Protein AF-A0A6C0HF22-F1 (afdb_monomer_lite)

Radius of gyration: 13.59 Å; chains: 1; bounding box: 29×30×41 Å

Foldseek 3Di:
DVVLVVLLVVLCVVPVVCNVVSNVLLVLLLVLLLPDDDPDPPCCLVCHDDSNVVVVVSVVVGDVVSNCCQNPRPCNNVVSNVVSVVVNVVVVVVVD

Sequence (96 aa):
MHEWCDTVVEMSDCEPHNAKHIKKICHHVFRYMCTHKFKDDRKFRDRRGVEYDVFLESLASYPPDIVHGILDYPGFLEKTHQVAHKHKSKTNRSKD

Structure (mmCIF, N/CA/C/O backbone):
data_AF-A0A6C0HF22-F1
#
_entry.id   AF-A0A6C0HF22-F1
#
loop_
_atom_site.group_PDB
_atom_site.id
_atom_site.type_symbol
_atom_site.label_atom_id
_atom_site.label_alt_id
_atom_site.label_comp_id
_atom_site.label_asym_id
_atom_site.label_entity_id
_atom_site.label_seq_id
_atom_site.pdbx_PDB_ins_code
_atom_site.Cartn_x
_atom_site.Cartn_y
_atom_site.Cartn_z
_atom_site.occupancy
_atom_site.B_iso_or_equiv
_atom_site.auth_seq_id
_atom_site.auth_comp_id
_atom_site.auth_asym_id
_atom_site.auth_atom_id
_atom_site.pdbx_PDB_model_num
ATOM 1 N N . MET A 1 1 ? 10.859 5.498 9.699 1.00 78.12 1 MET A N 1
ATOM 2 C CA . MET A 1 1 ? 10.703 6.467 8.593 1.00 78.12 1 MET A CA 1
ATOM 3 C C . MET A 1 1 ? 11.776 6.209 7.558 1.00 78.12 1 MET A C 1
ATOM 5 O O . MET A 1 1 ? 11.388 5.858 6.462 1.00 78.12 1 MET A O 1
ATOM 9 N N . HIS A 1 2 ? 13.064 6.232 7.928 1.00 84.00 2 HIS A N 1
ATOM 10 C CA . HIS A 1 2 ? 14.170 5.824 7.046 1.00 84.00 2 HIS A CA 1
ATOM 11 C C . HIS A 1 2 ? 13.952 4.436 6.423 1.00 84.00 2 HIS A C 1
ATOM 13 O O . HIS A 1 2 ? 13.733 4.363 5.227 1.00 84.00 2 HIS A O 1
ATOM 19 N N . GLU A 1 3 ? 13.784 3.386 7.233 1.00 86.31 3 GLU A N 1
ATOM 20 C CA . GLU A 1 3 ? 13.574 2.014 6.720 1.00 86.31 3 GLU A CA 1
ATOM 21 C C . GLU A 1 3 ? 12.353 1.851 5.793 1.00 86.31 3 GLU A C 1
ATOM 23 O O . GLU A 1 3 ? 12.307 0.959 4.948 1.00 86.31 3 GLU A O 1
ATOM 28 N N . TRP A 1 4 ? 11.334 2.701 5.956 1.00 91.44 4 TRP A N 1
ATOM 29 C CA . TRP A 1 4 ? 10.164 2.699 5.077 1.00 91.44 4 TRP A CA 1
ATOM 30 C C . TRP A 1 4 ? 10.475 3.399 3.755 1.00 91.44 4 TRP A C 1
ATOM 32 O O . TRP A 1 4 ? 10.140 2.865 2.704 1.00 91.44 4 TRP A O 1
ATOM 42 N N . CYS A 1 5 ? 11.164 4.545 3.799 1.00 89.81 5 CYS A N 1
ATOM 43 C CA . CYS A 1 5 ? 11.653 5.221 2.601 1.00 89.81 5 CYS A CA 1
ATOM 44 C C . CYS A 1 5 ? 12.585 4.310 1.796 1.00 89.81 5 CYS A C 1
ATOM 46 O O . CYS A 1 5 ? 12.417 4.222 0.585 1.00 89.81 5 CYS A O 1
ATOM 48 N N . ASP A 1 6 ? 13.488 3.589 2.464 1.00 92.44 6 ASP A N 1
ATOM 49 C CA . ASP A 1 6 ? 14.410 2.646 1.822 1.00 92.44 6 ASP A CA 1
ATOM 50 C C . ASP A 1 6 ? 13.641 1.527 1.108 1.00 92.44 6 ASP A C 1
ATOM 52 O O . ASP A 1 6 ? 13.914 1.238 -0.049 1.00 92.44 6 ASP A O 1
ATOM 56 N N . THR A 1 7 ? 12.594 0.983 1.743 1.00 93.06 7 THR A N 1
ATOM 57 C CA . THR A 1 7 ? 11.715 -0.031 1.125 1.00 93.06 7 THR A CA 1
ATOM 58 C C . THR A 1 7 ? 11.005 0.523 -0.122 1.00 93.06 7 THR A C 1
ATOM 60 O O . THR A 1 7 ? 10.880 -0.161 -1.133 1.00 93.06 7 THR A O 1
ATOM 63 N N . VAL A 1 8 ? 10.531 1.774 -0.077 1.00 93.88 8 VAL A N 1
ATOM 64 C CA . VAL A 1 8 ? 9.888 2.422 -1.235 1.00 93.88 8 VAL A CA 1
ATOM 65 C C . VAL A 1 8 ? 10.888 2.657 -2.364 1.00 93.88 8 VAL A C 1
ATOM 67 O O . VAL A 1 8 ? 10.531 2.480 -3.527 1.00 93.88 8 VAL A O 1
ATOM 70 N N . VAL A 1 9 ? 12.118 3.061 -2.043 1.00 93.62 9 VAL A N 1
ATOM 71 C CA . VAL A 1 9 ? 13.195 3.237 -3.027 1.00 93.62 9 VAL A CA 1
ATOM 72 C C . VAL A 1 9 ? 13.551 1.898 -3.663 1.00 93.62 9 VAL A C 1
ATOM 74 O O . VAL A 1 9 ? 13.503 1.806 -4.882 1.00 93.62 9 VAL A O 1
ATOM 77 N N . GLU A 1 10 ? 13.766 0.854 -2.865 1.00 94.19 10 GLU A N 1
ATOM 78 C CA . GLU A 1 10 ? 14.058 -0.503 -3.338 1.00 94.19 10 GLU A CA 1
ATOM 79 C C . GLU A 1 10 ? 12.992 -1.004 -4.327 1.00 94.19 10 GLU A C 1
ATOM 81 O O . GLU A 1 10 ? 13.320 -1.349 -5.460 1.00 94.19 10 GLU A O 1
ATOM 86 N N . MET A 1 11 ? 11.704 -0.925 -3.965 1.00 93.31 11 MET A N 1
ATOM 87 C CA . MET A 1 11 ? 10.601 -1.264 -4.879 1.00 93.31 11 MET A CA 1
ATOM 88 C C . MET A 1 11 ? 10.642 -0.454 -6.182 1.00 93.31 11 MET A C 1
ATOM 90 O O . MET A 1 11 ? 10.389 -0.981 -7.263 1.00 93.31 11 MET A O 1
ATOM 94 N N . SER A 1 12 ? 10.946 0.843 -6.084 1.00 93.25 12 SER A N 1
ATOM 95 C CA . SER A 1 12 ? 11.017 1.735 -7.247 1.00 93.25 12 SER A CA 1
ATOM 96 C C . SER A 1 12 ? 12.167 1.376 -8.185 1.00 93.25 12 SER A C 1
ATOM 98 O O . SER A 1 12 ? 12.036 1.550 -9.395 1.00 93.25 12 SER A O 1
ATOM 100 N N . ASP A 1 13 ? 13.285 0.922 -7.624 1.00 93.12 13 ASP A N 1
ATOM 101 C CA . ASP A 1 13 ? 14.503 0.592 -8.358 1.00 93.12 13 ASP A CA 1
ATOM 102 C C . ASP A 1 13 ? 14.402 -0.792 -9.018 1.00 93.12 13 ASP A C 1
ATOM 104 O O . ASP A 1 13 ? 14.956 -0.992 -10.099 1.00 93.12 13 ASP A O 1
ATOM 108 N N . CYS A 1 14 ? 13.636 -1.722 -8.432 1.00 90.81 14 CYS A N 1
ATOM 109 C CA . CYS A 1 14 ? 13.305 -3.008 -9.055 1.00 90.81 14 CYS A CA 1
ATOM 110 C C . CYS A 1 14 ? 12.418 -2.858 -10.303 1.00 90.81 14 CYS A C 1
ATOM 112 O O . CYS A 1 14 ? 12.532 -3.650 -11.237 1.00 90.81 14 CYS A O 1
ATOM 114 N N . GLU A 1 15 ? 11.554 -1.840 -10.340 1.00 90.50 15 GLU A N 1
ATOM 115 C CA . GLU A 1 15 ? 10.655 -1.566 -11.466 1.00 90.50 15 GLU A CA 1
ATOM 116 C C . GLU A 1 15 ? 10.745 -0.098 -11.923 1.00 90.50 15 GLU A C 1
ATOM 118 O O . GLU A 1 15 ? 9.806 0.691 -11.738 1.00 90.50 15 GLU A O 1
ATOM 123 N N . PRO A 1 16 ?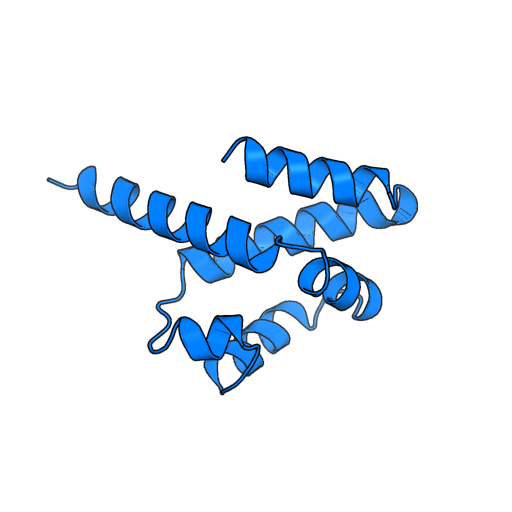 11.846 0.306 -12.583 1.00 88.81 16 PRO A N 1
ATOM 124 C CA . PRO A 1 16 ? 12.104 1.711 -12.903 1.00 88.81 16 PRO A CA 1
ATOM 125 C C . PRO A 1 16 ? 11.037 2.326 -13.822 1.00 88.81 16 PRO A C 1
ATOM 127 O O . PRO A 1 16 ? 10.729 3.515 -13.717 1.00 88.81 16 PRO A O 1
ATOM 130 N N . HIS A 1 17 ? 10.408 1.516 -14.679 1.00 92.75 17 HIS A N 1
ATOM 131 C CA . HIS A 1 17 ? 9.299 1.940 -15.541 1.00 92.75 17 HIS A CA 1
ATOM 132 C C . HIS A 1 17 ? 8.033 2.315 -14.747 1.00 92.75 17 HIS A C 1
ATOM 134 O O . HIS A 1 17 ? 7.274 3.189 -15.170 1.00 92.75 17 HIS A O 1
ATOM 140 N N . ASN A 1 18 ? 7.842 1.715 -13.568 1.00 93.06 18 ASN A N 1
ATOM 141 C CA . ASN A 1 18 ? 6.701 1.937 -12.680 1.00 93.06 18 ASN A CA 1
ATOM 142 C C . ASN A 1 18 ? 7.040 2.814 -11.463 1.00 93.06 18 ASN A C 1
ATOM 144 O O . ASN A 1 18 ? 6.132 3.200 -10.725 1.00 93.06 18 ASN A O 1
ATOM 148 N N . ALA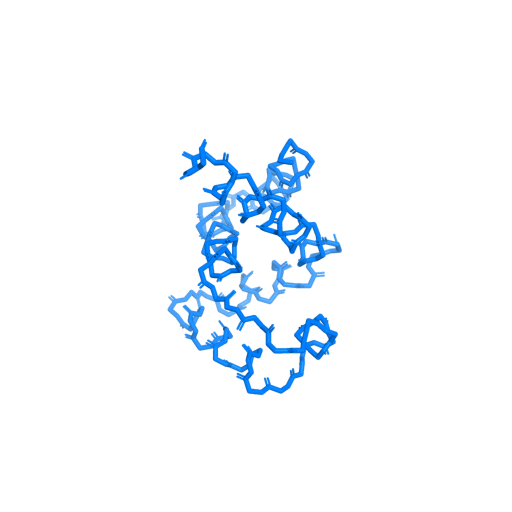 A 1 19 ? 8.303 3.216 -11.281 1.00 93.31 19 ALA A N 1
ATOM 149 C CA . ALA A 1 19 ? 8.809 3.938 -10.109 1.00 93.31 19 ALA A CA 1
ATOM 150 C C . ALA A 1 19 ? 7.934 5.123 -9.660 1.00 93.31 19 ALA A C 1
ATOM 152 O O . ALA A 1 19 ? 7.693 5.331 -8.468 1.00 93.31 19 ALA A O 1
ATOM 153 N N . LYS A 1 20 ? 7.414 5.915 -10.608 1.00 94.06 20 LYS A N 1
ATOM 154 C CA . LYS A 1 20 ? 6.529 7.051 -10.298 1.00 94.06 20 LYS A CA 1
ATOM 155 C C . LYS A 1 20 ? 5.186 6.599 -9.715 1.00 94.06 20 LYS A C 1
ATOM 157 O O . LYS A 1 20 ? 4.704 7.232 -8.775 1.00 94.06 20 LYS A O 1
ATOM 162 N N . HIS A 1 21 ? 4.585 5.544 -10.266 1.00 94.88 21 HIS A N 1
ATOM 163 C CA . HIS A 1 21 ? 3.346 4.960 -9.749 1.00 94.88 21 HIS A CA 1
ATOM 164 C C . HIS A 1 21 ? 3.584 4.327 -8.382 1.00 94.88 21 HIS A C 1
ATOM 166 O O . HIS A 1 21 ? 2.836 4.631 -7.456 1.00 94.88 21 HIS A O 1
ATOM 172 N N . ILE A 1 22 ? 4.679 3.576 -8.231 1.00 96.12 22 ILE A N 1
ATOM 173 C CA . ILE A 1 22 ? 5.075 2.936 -6.973 1.00 96.12 22 ILE A CA 1
ATOM 174 C C . ILE A 1 22 ? 5.164 3.960 -5.845 1.00 96.12 22 ILE A C 1
ATOM 176 O O . ILE A 1 22 ? 4.429 3.869 -4.864 1.00 96.12 22 ILE A O 1
ATOM 180 N N . LYS A 1 23 ? 5.960 5.021 -6.019 1.00 95.69 23 LYS A N 1
ATOM 181 C CA . LYS A 1 23 ? 6.089 6.086 -5.009 1.00 95.69 23 LYS A CA 1
ATOM 182 C C . LYS A 1 23 ? 4.746 6.739 -4.671 1.00 95.69 23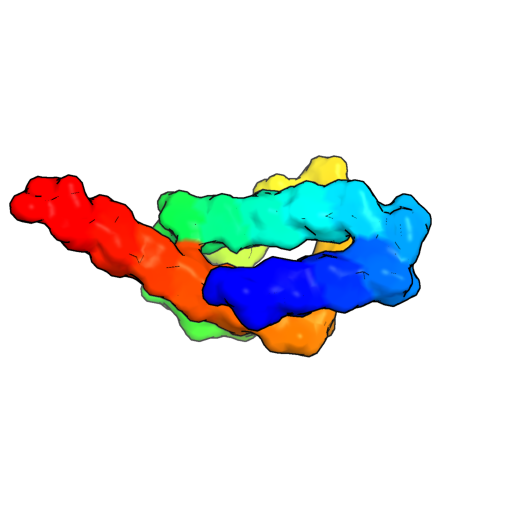 LYS A C 1
ATOM 184 O O . LYS A 1 23 ? 4.482 7.042 -3.508 1.00 95.69 23 LYS A O 1
ATOM 189 N N . LYS A 1 24 ? 3.887 6.967 -5.672 1.00 96.44 24 LYS A N 1
ATOM 190 C CA . LYS A 1 24 ? 2.558 7.568 -5.470 1.00 96.44 24 LYS A CA 1
ATOM 191 C C . LYS A 1 24 ? 1.645 6.666 -4.644 1.00 96.44 24 LYS A C 1
ATOM 193 O O . LYS A 1 24 ? 1.025 7.153 -3.702 1.00 96.44 24 LYS A O 1
ATOM 198 N N . ILE A 1 25 ? 1.577 5.385 -4.991 1.00 97.19 25 ILE A N 1
ATOM 199 C CA . ILE A 1 25 ? 0.737 4.401 -4.306 1.00 97.19 25 ILE A CA 1
ATOM 200 C C . ILE A 1 25 ? 1.252 4.198 -2.882 1.00 97.19 25 ILE A C 1
ATOM 202 O O . ILE A 1 25 ? 0.470 4.315 -1.946 1.00 97.19 25 ILE A O 1
ATOM 206 N N . CYS A 1 26 ? 2.564 4.029 -2.683 1.00 96.38 26 CYS A N 1
ATOM 207 C CA . CYS A 1 26 ? 3.150 3.889 -1.350 1.00 96.38 26 CYS A CA 1
ATOM 208 C C . CYS A 1 26 ? 2.794 5.067 -0.430 1.00 96.38 26 CYS A C 1
ATOM 210 O O . CYS A 1 26 ? 2.373 4.868 0.712 1.00 96.38 26 CYS A O 1
ATOM 212 N N . HIS A 1 27 ? 2.888 6.303 -0.934 1.00 95.56 27 HIS A N 1
ATOM 213 C CA . HIS A 1 27 ? 2.450 7.482 -0.185 1.00 95.56 27 HIS A CA 1
ATOM 214 C C . HIS A 1 27 ? 0.939 7.514 0.061 1.00 95.56 27 HIS A C 1
ATOM 216 O O . HIS A 1 27 ? 0.521 7.949 1.135 1.00 95.56 27 HIS A O 1
ATOM 222 N N . HIS A 1 28 ? 0.119 7.061 -0.892 1.00 96.88 28 HIS A N 1
ATOM 223 C CA . HIS A 1 28 ? -1.324 6.936 -0.689 1.00 96.88 28 HIS A CA 1
ATOM 224 C C . HIS A 1 28 ? -1.612 5.972 0.465 1.00 96.88 28 HIS A C 1
ATOM 226 O O . HIS A 1 28 ? -2.293 6.361 1.410 1.00 96.88 28 HIS A O 1
ATOM 232 N N . VAL A 1 29 ? -1.029 4.769 0.449 1.00 95.44 29 VAL A N 1
ATOM 233 C CA . VAL A 1 29 ? -1.190 3.768 1.516 1.00 95.44 29 VAL A CA 1
ATOM 234 C C . VAL A 1 29 ? -0.777 4.342 2.870 1.00 95.44 29 VAL A C 1
ATOM 236 O O . VAL A 1 29 ? -1.540 4.274 3.835 1.00 95.44 29 VAL A O 1
ATOM 239 N N . PHE A 1 30 ? 0.393 4.982 2.941 1.00 94.62 30 PHE A N 1
ATOM 240 C CA . PHE A 1 30 ? 0.863 5.622 4.169 1.00 94.62 30 PHE A CA 1
ATOM 241 C C . PHE A 1 30 ? -0.106 6.695 4.677 1.00 94.62 30 PHE A C 1
ATOM 243 O O . PHE A 1 30 ? -0.453 6.716 5.862 1.00 94.62 30 PHE A O 1
ATOM 250 N N . ARG A 1 31 ? -0.577 7.572 3.783 1.00 93.75 31 ARG A N 1
ATOM 251 C CA . ARG A 1 31 ? -1.539 8.622 4.124 1.00 93.75 31 ARG A CA 1
ATOM 252 C C . ARG A 1 31 ? -2.852 8.023 4.614 1.00 93.75 31 ARG A C 1
ATOM 254 O O . ARG A 1 31 ? -3.344 8.462 5.648 1.00 93.75 31 ARG A O 1
ATOM 261 N N . TYR A 1 32 ? -3.374 7.013 3.921 1.00 94.00 32 TYR A N 1
ATOM 262 C CA . TYR A 1 32 ? -4.605 6.324 4.294 1.00 94.00 32 TYR A CA 1
ATOM 263 C C . TYR A 1 32 ? -4.500 5.759 5.713 1.00 94.00 32 TYR A C 1
ATOM 265 O O . TYR A 1 32 ? -5.359 6.039 6.550 1.00 94.00 32 TYR A O 1
ATOM 273 N N . MET A 1 33 ? -3.406 5.058 6.022 1.00 91.44 33 MET A N 1
ATOM 274 C CA . MET A 1 33 ? -3.152 4.532 7.365 1.00 91.44 33 MET A CA 1
ATOM 275 C C . MET A 1 33 ? -2.968 5.633 8.415 1.00 91.44 33 MET A C 1
ATOM 277 O O . MET A 1 33 ? -3.335 5.438 9.571 1.00 91.44 33 MET A O 1
ATOM 281 N N . CYS A 1 34 ? -2.424 6.796 8.048 1.00 90.12 34 CYS A N 1
ATOM 282 C CA . CYS A 1 34 ? -2.298 7.944 8.949 1.00 90.12 34 CYS A CA 1
ATOM 283 C C . CYS A 1 34 ? -3.641 8.614 9.270 1.00 90.12 34 CYS A C 1
ATOM 285 O O . CYS A 1 34 ? -3.793 9.148 10.367 1.00 90.12 34 CYS A O 1
ATOM 287 N N . THR A 1 35 ? -4.604 8.603 8.348 1.00 88.94 35 THR A N 1
ATOM 288 C CA . THR A 1 35 ? -5.874 9.328 8.511 1.00 88.94 35 THR A CA 1
ATOM 289 C C . THR A 1 35 ? -7.017 8.453 9.007 1.00 88.94 35 THR A C 1
ATOM 291 O O . THR A 1 35 ? -7.906 8.956 9.689 1.00 88.94 35 THR A O 1
ATOM 294 N N . HIS A 1 36 ? -6.998 7.153 8.713 1.00 87.50 36 HIS A N 1
ATOM 295 C CA . HIS A 1 36 ? -8.066 6.236 9.106 1.00 87.50 36 HIS A CA 1
ATOM 296 C C . HIS A 1 36 ? -7.766 5.575 10.451 1.00 87.50 36 HIS A C 1
ATOM 298 O O . HIS A 1 36 ? -6.621 5.241 10.769 1.00 87.50 36 HIS A O 1
ATOM 304 N N . LYS A 1 37 ? -8.803 5.416 11.276 1.00 81.38 37 LYS A N 1
ATOM 305 C CA . LYS A 1 37 ? -8.753 4.595 12.488 1.00 81.38 37 LYS A CA 1
ATOM 306 C C . LYS A 1 37 ? -9.292 3.221 12.129 1.00 81.38 37 LYS A C 1
ATOM 308 O O . LYS A 1 37 ? -10.458 3.123 11.768 1.00 81.38 37 LYS A O 1
ATOM 313 N N . PHE A 1 38 ? -8.448 2.210 12.250 1.00 83.69 38 PHE A N 1
ATOM 314 C CA . PHE A 1 38 ? -8.852 0.823 12.092 1.00 83.69 38 PHE A CA 1
ATOM 315 C C . PHE A 1 38 ? -9.394 0.325 13.429 1.00 83.69 38 PHE A C 1
ATOM 317 O O .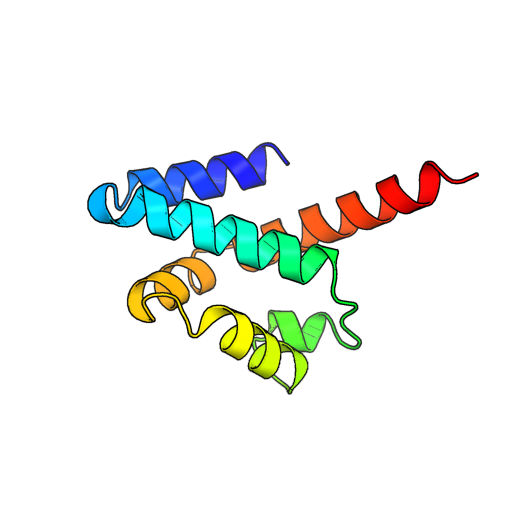 PHE A 1 38 ? -8.773 0.535 14.475 1.00 83.69 38 PHE A O 1
ATOM 324 N N . LYS A 1 39 ? -10.579 -0.281 13.418 1.00 81.12 39 LYS A N 1
ATOM 325 C CA . LYS A 1 39 ? -11.150 -0.914 14.614 1.00 81.12 39 LYS A CA 1
ATOM 326 C C . LYS A 1 39 ? -10.441 -2.226 14.924 1.00 81.12 39 LYS A C 1
ATOM 328 O O . LYS A 1 39 ? -10.300 -2.573 16.093 1.00 81.12 39 LYS A O 1
ATOM 333 N N . ASP A 1 40 ? -10.016 -2.941 13.884 1.00 83.25 40 ASP A N 1
ATOM 334 C CA . ASP A 1 40 ? -9.340 -4.229 13.993 1.00 83.25 40 ASP A CA 1
ATOM 335 C C . ASP A 1 40 ? -8.095 -4.261 13.091 1.00 83.25 40 ASP A C 1
ATOM 337 O O . ASP A 1 40 ? -8.123 -4.731 11.950 1.00 83.25 40 ASP A O 1
ATOM 341 N N . ASP A 1 41 ? -6.972 -3.772 13.630 1.00 81.56 41 ASP A N 1
ATOM 342 C CA . ASP A 1 41 ? -5.664 -3.783 12.955 1.00 81.56 41 ASP A CA 1
ATOM 343 C C . ASP A 1 41 ? -5.265 -5.190 12.488 1.00 81.56 41 ASP A C 1
ATOM 345 O O . ASP A 1 41 ? -4.557 -5.348 11.492 1.00 81.56 41 ASP A O 1
ATOM 349 N N . ARG A 1 42 ? -5.697 -6.238 13.205 1.00 85.12 42 ARG A N 1
ATOM 350 C CA . ARG A 1 42 ? -5.367 -7.617 12.847 1.00 85.12 42 ARG A CA 1
ATOM 351 C C . ARG A 1 42 ? -6.096 -8.025 11.574 1.00 85.12 42 ARG A C 1
ATOM 353 O O . ARG A 1 42 ? -5.437 -8.516 10.667 1.00 85.12 42 ARG A O 1
ATOM 360 N N . LYS A 1 43 ? -7.402 -7.764 11.465 1.00 86.44 43 LYS A N 1
ATOM 361 C CA . LYS A 1 43 ? -8.156 -8.030 10.226 1.00 86.44 43 LYS A CA 1
ATOM 362 C C . LYS A 1 43 ? -7.603 -7.259 9.036 1.00 8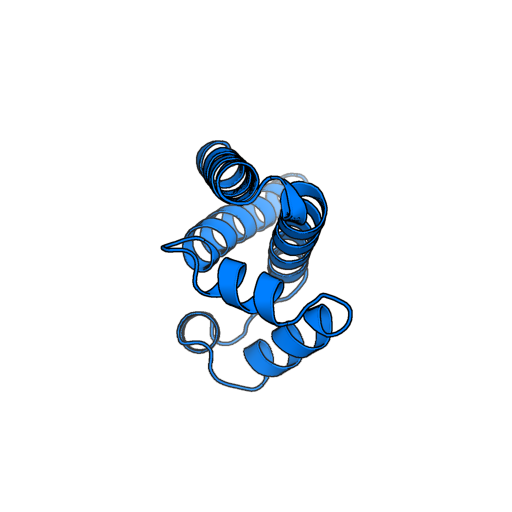6.44 43 LYS A C 1
ATOM 364 O O . LYS A 1 43 ? -7.462 -7.840 7.963 1.00 86.44 43 LYS A O 1
ATOM 369 N N . PHE A 1 44 ? -7.233 -5.994 9.237 1.00 87.19 44 PHE A N 1
ATOM 370 C CA . PHE A 1 44 ? -6.624 -5.194 8.178 1.00 87.19 44 PHE A CA 1
ATOM 371 C C . PHE A 1 44 ? -5.290 -5.795 7.705 1.00 87.19 44 PHE A C 1
ATOM 373 O O . PHE A 1 44 ? -5.070 -5.936 6.503 1.00 87.19 44 PHE A O 1
ATOM 380 N N . ARG A 1 45 ? -4.415 -6.213 8.635 1.00 82.75 45 ARG A N 1
ATOM 381 C CA . ARG A 1 45 ? -3.155 -6.908 8.300 1.00 82.75 45 ARG A CA 1
ATOM 382 C C . ARG A 1 45 ? -3.382 -8.255 7.619 1.00 82.75 45 ARG A C 1
ATOM 384 O O . ARG A 1 45 ? -2.658 -8.579 6.684 1.00 82.75 45 ARG A O 1
ATOM 391 N N . ASP A 1 46 ? -4.409 -8.987 8.038 1.00 87.50 46 ASP A N 1
ATOM 392 C CA . ASP A 1 46 ? -4.827 -10.253 7.428 1.00 87.50 46 ASP A CA 1
ATOM 393 C C . ASP A 1 46 ? -5.553 -10.048 6.082 1.00 87.50 46 ASP A C 1
ATOM 395 O O . ASP A 1 46 ? -6.013 -11.024 5.487 1.00 87.50 46 ASP A O 1
ATOM 399 N N . ARG A 1 47 ? -5.644 -8.796 5.597 1.00 88.88 47 ARG A N 1
ATOM 400 C CA . ARG A 1 47 ? -6.270 -8.393 4.328 1.00 88.88 47 ARG A CA 1
ATOM 401 C C . ARG A 1 47 ? -7.741 -8.788 4.237 1.00 88.88 47 ARG A C 1
ATOM 403 O O . ARG A 1 47 ? -8.206 -9.320 3.232 1.00 88.88 47 ARG A O 1
ATOM 410 N N . ARG A 1 48 ? -8.468 -8.598 5.337 1.00 88.12 48 ARG A N 1
ATOM 411 C CA . ARG A 1 48 ? -9.858 -9.030 5.491 1.00 88.12 48 ARG A CA 1
ATOM 412 C C . ARG A 1 48 ? -10.733 -7.926 6.057 1.00 88.12 48 ARG A C 1
ATOM 414 O O . ARG A 1 48 ? -10.305 -7.111 6.872 1.00 88.12 48 ARG A O 1
ATOM 421 N N . GLY A 1 49 ? -12.015 -8.031 5.726 1.00 90.06 49 GLY A N 1
ATOM 422 C CA . GLY A 1 49 ? -13.077 -7.211 6.287 1.00 90.06 49 GLY A CA 1
ATOM 423 C C . GLY A 1 49 ? -13.201 -5.843 5.625 1.00 90.06 49 GLY A C 1
ATOM 424 O O . GLY A 1 49 ? -12.319 -5.387 4.906 1.00 90.06 49 GLY A O 1
ATOM 425 N N . VAL A 1 50 ? -14.303 -5.170 5.957 1.00 91.06 50 VAL A N 1
ATOM 426 C CA . VAL A 1 50 ? -14.762 -3.942 5.291 1.00 91.06 50 VAL A CA 1
ATOM 427 C C . VAL A 1 50 ? -13.709 -2.829 5.286 1.00 91.06 50 VAL A C 1
ATOM 429 O O . VAL A 1 50 ? -13.610 -2.079 4.326 1.00 91.06 50 VAL A O 1
ATOM 432 N N . GLU A 1 51 ? -12.891 -2.712 6.335 1.00 91.25 51 GLU A N 1
ATOM 433 C CA . GLU A 1 51 ? -11.852 -1.673 6.403 1.00 91.25 51 GLU A CA 1
ATOM 434 C C . GLU A 1 51 ? -10.740 -1.883 5.364 1.00 91.25 51 GLU A C 1
ATOM 436 O O . GLU A 1 51 ? -10.173 -0.906 4.869 1.00 91.25 51 GLU A O 1
ATOM 441 N N . TYR A 1 52 ? -10.437 -3.143 5.035 1.00 91.75 52 TYR A N 1
ATOM 442 C CA . TYR A 1 52 ? -9.501 -3.488 3.970 1.00 91.75 52 TYR A CA 1
ATOM 443 C C . TYR A 1 52 ? -10.144 -3.315 2.590 1.00 91.75 52 TYR A C 1
ATOM 445 O O . TYR A 1 52 ? -9.501 -2.779 1.693 1.00 91.75 52 TYR A O 1
ATOM 453 N N . ASP A 1 53 ? -11.422 -3.670 2.440 1.00 93.00 53 ASP A N 1
ATOM 454 C CA . ASP A 1 53 ? -12.157 -3.488 1.182 1.00 93.00 53 ASP A CA 1
ATOM 455 C C . ASP A 1 53 ? -12.235 -1.999 0.796 1.00 93.00 53 ASP A C 1
ATOM 457 O O . ASP A 1 53 ? -11.840 -1.616 -0.303 1.00 93.00 53 ASP A O 1
ATOM 461 N N . VAL A 1 54 ? -12.609 -1.127 1.739 1.00 93.69 54 VAL A N 1
ATOM 462 C CA . VAL A 1 54 ? -12.635 0.338 1.538 1.00 93.69 54 VAL A CA 1
ATOM 463 C C . VAL A 1 54 ? -11.236 0.896 1.250 1.00 93.69 54 VAL A C 1
ATOM 465 O O . VAL A 1 54 ? -11.065 1.832 0.465 1.00 93.69 54 VAL A O 1
ATOM 468 N N . PHE A 1 55 ? -10.202 0.316 1.861 1.00 94.56 55 PHE A N 1
ATOM 469 C CA . PHE A 1 55 ? -8.823 0.668 1.541 1.00 94.56 55 PHE A CA 1
ATOM 470 C C . PHE A 1 55 ? -8.464 0.311 0.095 1.00 94.56 55 PHE A C 1
ATOM 472 O O . PHE A 1 55 ? -7.873 1.144 -0.592 1.00 94.56 55 PHE A O 1
ATOM 479 N N . LEU A 1 56 ? -8.844 -0.871 -0.392 1.00 94.81 56 LEU A N 1
ATOM 480 C CA . LEU A 1 56 ? -8.633 -1.244 -1.791 1.00 94.81 56 LEU A CA 1
ATOM 481 C C . LEU A 1 56 ? -9.408 -0.327 -2.744 1.00 94.81 56 LEU A C 1
ATOM 483 O O . LEU A 1 56 ? -8.845 0.116 -3.744 1.00 94.81 56 LEU A O 1
ATOM 487 N N . GLU A 1 57 ? -10.647 0.038 -2.409 1.00 95.44 57 GLU A N 1
ATOM 488 C CA . GLU A 1 57 ? -11.431 1.007 -3.184 1.00 95.44 57 GLU A CA 1
ATOM 489 C C . GLU A 1 57 ? -10.724 2.367 -3.294 1.00 95.44 57 GLU A C 1
ATOM 491 O O . GLU A 1 57 ? -10.712 2.976 -4.366 1.00 95.44 57 GLU A O 1
ATOM 496 N N . SER A 1 58 ? -10.047 2.823 -2.232 1.00 95.69 58 SER A N 1
ATOM 497 C CA . SER A 1 58 ? -9.257 4.066 -2.273 1.00 95.69 58 SER A CA 1
ATOM 498 C C . SER A 1 58 ? -8.104 4.021 -3.290 1.00 95.69 58 SER A C 1
ATOM 500 O O . SER A 1 58 ? -7.665 5.060 -3.794 1.00 95.69 58 SER A O 1
ATOM 502 N N . LEU A 1 59 ? -7.644 2.816 -3.642 1.00 96.38 59 LEU A N 1
ATOM 503 C CA . LEU A 1 59 ? -6.574 2.573 -4.606 1.00 96.38 59 LEU A CA 1
ATOM 504 C C . LEU A 1 59 ? -7.088 2.249 -6.019 1.00 96.38 59 LEU A C 1
ATOM 506 O O . LEU A 1 59 ? -6.270 2.121 -6.927 1.00 96.38 59 LEU A O 1
ATOM 510 N N . ALA A 1 60 ? -8.405 2.185 -6.246 1.00 94.56 60 ALA A N 1
ATOM 511 C CA . ALA A 1 60 ? -8.998 1.729 -7.510 1.00 94.56 60 ALA A CA 1
ATOM 512 C C . ALA A 1 60 ? -8.621 2.572 -8.747 1.00 94.56 60 ALA A C 1
ATOM 514 O O . ALA A 1 60 ? -8.761 2.118 -9.878 1.00 94.56 60 ALA A O 1
ATOM 515 N N . SER A 1 61 ? -8.132 3.801 -8.550 1.00 95.06 61 SER A N 1
ATOM 516 C CA . SER A 1 61 ? -7.654 4.673 -9.638 1.00 95.06 61 SER A CA 1
ATOM 517 C C . SER A 1 61 ? -6.244 4.342 -10.148 1.00 95.06 61 SER A C 1
ATOM 519 O O . SER A 1 61 ? -5.804 4.920 -11.143 1.00 95.06 61 SER A O 1
ATOM 521 N N . TYR A 1 62 ? -5.515 3.451 -9.471 1.00 95.69 62 TYR A N 1
ATOM 522 C CA . TYR A 1 62 ? -4.176 3.026 -9.870 1.00 95.69 62 TYR A CA 1
ATOM 523 C C . TYR A 1 62 ? -4.211 1.706 -10.649 1.00 95.69 62 TYR A C 1
ATOM 525 O O . TYR A 1 62 ? -5.150 0.929 -10.491 1.00 95.69 62 TYR A O 1
ATOM 533 N N . PRO A 1 63 ? -3.174 1.413 -11.458 1.00 95.31 63 PRO A N 1
ATOM 534 C CA . PRO A 1 63 ? -3.071 0.128 -12.140 1.00 95.31 63 PRO A CA 1
ATOM 535 C C . PRO A 1 63 ? -3.076 -1.035 -11.130 1.00 95.31 63 PRO A C 1
ATOM 537 O O . PRO A 1 63 ? -2.228 -1.037 -10.229 1.00 95.31 63 PRO A O 1
ATOM 540 N N . PRO A 1 64 ? -3.993 -2.014 -11.261 1.00 94.00 64 PRO A N 1
ATOM 541 C CA . PRO A 1 64 ? -4.177 -3.067 -10.265 1.00 94.00 64 PRO A CA 1
ATOM 542 C C . PRO A 1 64 ? -2.923 -3.925 -10.095 1.00 94.00 64 PRO A C 1
ATOM 544 O O . PRO A 1 64 ? -2.556 -4.224 -8.965 1.00 94.00 64 PRO A O 1
ATOM 547 N N . ASP A 1 65 ? -2.205 -4.227 -11.178 1.00 94.50 65 ASP A N 1
ATOM 548 C CA . ASP A 1 65 ? -0.975 -5.030 -11.123 1.00 94.50 65 ASP A CA 1
ATOM 549 C C . ASP A 1 65 ? 0.099 -4.372 -10.241 1.00 94.50 65 ASP A C 1
ATOM 551 O O . ASP A 1 65 ? 0.732 -5.029 -9.417 1.00 94.50 65 ASP A O 1
ATOM 555 N N . ILE A 1 66 ? 0.244 -3.045 -10.345 1.00 95.19 66 ILE A N 1
ATOM 556 C CA . ILE A 1 66 ? 1.194 -2.270 -9.536 1.00 95.19 66 ILE A CA 1
ATOM 557 C C . ILE A 1 66 ? 0.720 -2.203 -8.079 1.00 95.19 66 ILE A C 1
ATOM 559 O O . ILE A 1 66 ? 1.524 -2.321 -7.155 1.00 95.19 66 ILE A O 1
ATOM 563 N N . VAL A 1 67 ? -0.586 -2.019 -7.852 1.00 95.94 67 VAL A N 1
ATOM 564 C CA . VAL A 1 67 ? -1.162 -2.024 -6.498 1.00 95.94 67 VAL A CA 1
ATOM 565 C C . VAL A 1 67 ? -0.910 -3.367 -5.820 1.00 95.94 67 VAL A C 1
ATOM 567 O O . VAL A 1 67 ? -0.392 -3.386 -4.705 1.00 95.94 67 VAL A O 1
ATOM 570 N N . HIS A 1 68 ? -1.222 -4.477 -6.487 1.00 94.25 68 HIS A N 1
ATOM 571 C CA . HIS A 1 68 ? -0.991 -5.816 -5.954 1.00 94.25 68 HIS A CA 1
ATOM 572 C C . HIS A 1 68 ? 0.494 -6.061 -5.685 1.00 94.25 68 HIS A C 1
ATOM 574 O O . HIS A 1 68 ? 0.828 -6.444 -4.567 1.00 94.25 68 HIS A O 1
ATOM 580 N N . GLY A 1 69 ? 1.384 -5.711 -6.620 1.00 94.62 69 GLY A N 1
ATOM 581 C CA . GLY A 1 69 ? 2.833 -5.824 -6.422 1.00 94.62 69 GLY A CA 1
ATOM 582 C C . GLY A 1 69 ? 3.338 -5.098 -5.169 1.00 94.62 69 GLY A C 1
ATOM 583 O O . GLY A 1 69 ? 4.140 -5.642 -4.415 1.00 94.62 69 GLY A O 1
ATOM 584 N N . ILE A 1 70 ? 2.810 -3.905 -4.879 1.00 95.69 70 ILE A N 1
ATOM 585 C CA . ILE A 1 70 ? 3.171 -3.136 -3.676 1.00 95.69 70 ILE A CA 1
ATOM 586 C C . ILE A 1 70 ? 2.587 -3.756 -2.404 1.00 95.69 70 ILE A C 1
ATOM 588 O O . ILE A 1 70 ? 3.273 -3.842 -1.386 1.00 95.69 70 ILE A O 1
ATOM 592 N N . LEU A 1 71 ? 1.315 -4.164 -2.424 1.00 94.00 71 LEU A N 1
ATOM 593 C CA . LEU A 1 71 ? 0.661 -4.744 -1.245 1.00 94.00 71 LEU A CA 1
ATOM 594 C C . LEU A 1 71 ? 1.228 -6.123 -0.888 1.00 94.00 71 LEU A C 1
ATOM 596 O O . LEU A 1 71 ? 1.245 -6.480 0.295 1.00 94.00 71 LEU A O 1
ATOM 600 N N . ASP A 1 72 ? 1.694 -6.864 -1.892 1.00 93.50 72 ASP A N 1
ATOM 601 C CA . ASP A 1 72 ? 2.390 -8.146 -1.775 1.00 93.50 72 ASP A CA 1
ATOM 602 C C . ASP A 1 72 ? 3.882 -8.005 -1.486 1.00 93.50 72 ASP A C 1
ATOM 604 O O . ASP A 1 72 ? 4.513 -8.987 -1.090 1.00 93.50 72 ASP A O 1
ATOM 608 N N . TYR A 1 73 ? 4.436 -6.793 -1.592 1.00 93.50 73 TYR A N 1
ATOM 609 C CA . TYR A 1 73 ? 5.838 -6.568 -1.291 1.00 93.50 73 TYR A CA 1
ATOM 610 C C . TYR A 1 73 ? 6.147 -6.935 0.171 1.00 93.50 73 TYR A C 1
ATOM 612 O O . TYR A 1 73 ? 5.511 -6.397 1.095 1.00 93.50 73 TYR A O 1
ATOM 620 N N . PRO A 1 74 ? 7.127 -7.826 0.415 1.00 90.81 74 PRO A N 1
ATOM 621 C CA . PRO A 1 74 ? 7.400 -8.354 1.743 1.00 90.81 74 PRO A CA 1
ATOM 622 C C . PRO A 1 74 ? 7.590 -7.260 2.796 1.00 90.81 74 PRO A C 1
ATOM 624 O O . PRO A 1 74 ? 8.461 -6.394 2.705 1.00 90.81 74 PRO A O 1
ATOM 627 N N . GLY A 1 75 ? 6.742 -7.293 3.824 1.00 88.75 75 GLY A N 1
ATOM 628 C CA . GLY A 1 75 ? 6.811 -6.372 4.956 1.00 88.75 75 GLY A CA 1
ATOM 629 C C . GLY A 1 75 ? 6.409 -4.923 4.656 1.00 88.75 75 GLY A C 1
ATOM 630 O O . GLY A 1 75 ? 6.420 -4.114 5.583 1.00 88.75 75 GLY A O 1
ATOM 631 N N . PHE A 1 76 ? 6.014 -4.556 3.428 1.00 92.81 76 PHE A N 1
ATOM 632 C CA . PHE A 1 76 ? 5.641 -3.171 3.112 1.00 92.81 76 PHE A CA 1
ATOM 633 C C . PHE A 1 76 ? 4.452 -2.687 3.952 1.00 92.81 76 PHE A C 1
ATOM 635 O O . PHE A 1 76 ? 4.546 -1.652 4.621 1.00 92.81 76 PHE A O 1
ATOM 642 N N . LEU A 1 77 ? 3.343 -3.435 3.962 1.00 90.88 77 LEU A N 1
ATOM 643 C CA . LEU A 1 77 ? 2.148 -3.072 4.734 1.00 90.88 77 LEU A CA 1
ATOM 644 C C . LEU A 1 77 ? 2.445 -2.978 6.235 1.00 90.88 77 LEU A C 1
ATOM 646 O O . LEU A 1 77 ? 2.012 -2.029 6.890 1.00 90.88 77 LEU A O 1
ATOM 650 N N . GLU A 1 78 ? 3.232 -3.911 6.772 1.00 89.69 78 GLU A N 1
ATOM 651 C CA . GLU A 1 78 ? 3.624 -3.911 8.181 1.00 89.69 78 GLU A CA 1
ATOM 652 C C . GLU A 1 78 ? 4.482 -2.688 8.532 1.00 89.69 78 GLU A C 1
ATOM 654 O O . GLU A 1 78 ? 4.156 -1.946 9.464 1.00 89.69 78 GLU A O 1
ATOM 659 N N . LYS A 1 79 ? 5.539 -2.420 7.755 1.00 92.06 79 LYS A N 1
ATOM 660 C CA . LYS A 1 79 ? 6.395 -1.239 7.938 1.00 92.06 79 LYS A CA 1
ATOM 661 C C . LYS A 1 79 ? 5.579 0.049 7.835 1.00 92.06 79 LYS A C 1
ATOM 663 O O . LYS A 1 79 ? 5.748 0.954 8.655 1.00 92.06 79 LYS A O 1
ATOM 668 N N . THR A 1 80 ? 4.666 0.130 6.8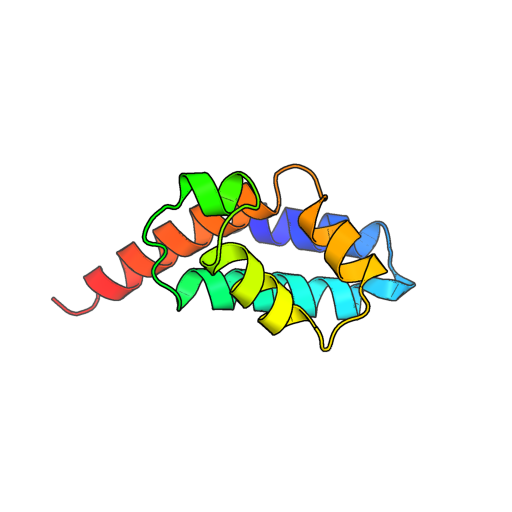67 1.00 92.94 80 THR A N 1
ATOM 669 C CA . THR A 1 80 ? 3.795 1.300 6.681 1.00 92.94 80 THR A CA 1
ATOM 670 C C . THR A 1 80 ? 2.908 1.520 7.903 1.00 92.94 80 THR A C 1
ATOM 672 O O . THR A 1 80 ? 2.836 2.639 8.416 1.00 92.94 80 THR A O 1
ATOM 675 N N . HIS A 1 81 ? 2.322 0.448 8.439 1.00 88.69 81 HIS A N 1
ATOM 676 C CA . HIS A 1 81 ? 1.512 0.490 9.651 1.00 88.69 81 HIS A CA 1
ATOM 677 C C . HIS A 1 81 ? 2.314 0.980 10.867 1.00 88.69 81 HIS A C 1
ATOM 679 O O . HIS A 1 81 ? 1.884 1.888 11.583 1.00 88.69 81 HIS A O 1
ATOM 685 N N . GLN A 1 82 ? 3.518 0.437 11.081 1.00 89.00 82 GLN A N 1
ATOM 686 C CA . GLN A 1 82 ? 4.395 0.841 12.185 1.00 89.00 82 GLN A CA 1
ATOM 687 C C . GLN A 1 82 ? 4.777 2.329 12.107 1.00 89.00 82 GLN A C 1
ATOM 689 O O . GLN A 1 82 ? 4.776 3.032 13.124 1.00 89.00 82 GLN A O 1
ATOM 694 N N . VAL A 1 83 ? 5.101 2.832 10.910 1.00 90.81 83 VAL A N 1
ATOM 695 C CA . VAL A 1 83 ? 5.450 4.249 10.714 1.00 90.81 83 VAL A CA 1
ATOM 696 C C . VAL A 1 83 ? 4.223 5.147 10.886 1.00 90.81 83 VAL A C 1
ATOM 698 O O . VAL A 1 83 ? 4.329 6.170 11.565 1.00 90.81 83 VAL A O 1
ATOM 701 N N . ALA A 1 84 ? 3.060 4.761 10.355 1.00 89.06 84 ALA A N 1
ATOM 702 C CA . ALA A 1 84 ? 1.814 5.513 10.506 1.00 89.06 84 ALA A CA 1
ATOM 703 C C . ALA A 1 84 ? 1.381 5.624 11.976 1.00 89.06 84 ALA A C 1
ATOM 705 O O . ALA A 1 84 ? 1.030 6.712 12.438 1.00 89.06 84 ALA A O 1
ATOM 706 N N . HIS A 1 85 ? 1.481 4.537 12.746 1.00 85.06 85 HIS A N 1
ATOM 707 C CA . HIS A 1 85 ? 1.184 4.556 14.179 1.00 85.06 85 HIS A CA 1
ATOM 708 C C . HIS A 1 85 ? 2.116 5.516 14.936 1.00 85.06 85 HIS A C 1
ATOM 710 O O . HIS A 1 85 ? 1.652 6.392 15.667 1.00 85.06 85 HIS A O 1
ATOM 716 N N . LYS A 1 86 ? 3.436 5.432 14.696 1.00 84.62 86 LYS A N 1
ATOM 717 C CA . LYS A 1 86 ? 4.424 6.359 15.284 1.00 84.62 86 LYS A CA 1
ATOM 718 C C . LYS A 1 86 ? 4.141 7.823 14.910 1.00 84.62 86 LYS A C 1
ATOM 720 O O . LYS A 1 86 ? 4.330 8.710 15.742 1.00 84.62 86 LYS A O 1
ATOM 725 N N . HIS A 1 87 ? 3.688 8.086 13.683 1.00 81.00 87 HIS A N 1
ATOM 726 C CA . HIS A 1 87 ? 3.336 9.429 13.214 1.00 81.00 87 HIS A CA 1
ATOM 727 C C . HIS A 1 87 ? 2.101 9.996 13.942 1.00 81.00 87 HIS A C 1
ATOM 729 O O . HIS A 1 87 ? 2.118 11.147 14.389 1.00 81.00 87 HIS A O 1
ATOM 735 N N . LYS A 1 88 ? 1.057 9.180 14.144 1.00 74.75 88 LYS A N 1
ATOM 736 C CA . LYS A 1 88 ? -0.134 9.547 14.935 1.00 74.75 88 LYS A CA 1
ATOM 737 C C . LYS A 1 88 ? 0.208 9.854 16.398 1.00 74.75 88 LYS A C 1
ATOM 739 O O . LYS A 1 88 ? -0.269 10.838 16.954 1.00 74.75 88 LYS A O 1
ATOM 744 N N . SER A 1 89 ? 1.075 9.054 17.024 1.00 70.88 89 SER A N 1
ATOM 745 C CA . SER A 1 89 ? 1.481 9.282 18.419 1.00 70.88 89 SER A CA 1
ATOM 746 C C . SER A 1 89 ? 2.258 10.591 18.612 1.00 70.88 89 SER A C 1
ATOM 748 O O . SER A 1 89 ? 2.122 11.232 19.650 1.00 70.88 89 SER A O 1
ATOM 750 N N . LYS A 1 90 ? 3.064 11.007 17.624 1.00 64.19 90 LYS A N 1
ATOM 751 C CA . LYS A 1 90 ? 3.817 12.273 17.677 1.00 64.19 90 LYS A CA 1
ATOM 752 C C . LYS A 1 90 ? 2.934 13.496 17.442 1.00 64.19 90 LYS A C 1
ATOM 754 O O . LYS A 1 90 ? 3.066 14.476 18.162 1.00 64.19 90 LYS A O 1
ATOM 759 N N . THR A 1 91 ? 2.016 13.425 16.481 1.00 62.12 91 THR A N 1
ATOM 760 C CA . THR A 1 91 ? 1.093 14.533 16.171 1.00 62.12 91 THR A CA 1
ATOM 761 C C . THR A 1 91 ? 0.131 14.847 17.319 1.00 62.12 91 THR A C 1
ATOM 763 O O . THR A 1 91 ? -0.214 16.009 17.511 1.00 62.12 91 THR A O 1
ATOM 766 N N . ASN A 1 92 ? -0.229 13.855 18.140 1.00 58.56 92 ASN A N 1
ATOM 767 C CA . ASN A 1 92 ? -1.016 14.081 19.356 1.00 58.56 92 ASN A CA 1
ATOM 768 C C . ASN A 1 92 ? -0.206 14.653 20.534 1.00 58.56 92 ASN A C 1
ATOM 770 O O . ASN A 1 92 ? -0.803 15.232 21.428 1.00 58.56 92 ASN A O 1
ATOM 774 N N . ARG A 1 93 ? 1.130 14.519 20.547 1.00 53.81 93 ARG A N 1
ATOM 775 C CA . ARG A 1 93 ? 2.003 15.039 21.621 1.00 53.81 93 ARG A CA 1
ATOM 776 C C . ARG A 1 93 ? 2.387 16.511 21.464 1.00 53.81 93 ARG A C 1
ATOM 778 O O . ARG A 1 93 ? 2.924 17.084 22.395 1.00 53.81 93 ARG A O 1
ATOM 785 N N . SER A 1 94 ? 2.159 17.104 20.295 1.00 54.41 94 SER A N 1
ATOM 786 C CA . SER A 1 94 ? 2.470 18.516 20.017 1.00 54.41 94 SER A CA 1
ATOM 787 C C . SER A 1 94 ? 1.282 19.458 20.254 1.00 54.41 94 SER A C 1
ATOM 789 O O . SER A 1 94 ? 1.313 20.594 19.791 1.00 54.41 94 SER A O 1
ATOM 791 N N . LYS A 1 95 ? 0.216 18.976 20.906 1.00 50.03 95 LYS A N 1
ATOM 792 C CA . LYS A 1 95 ? -0.986 19.752 21.253 1.00 50.03 95 LYS A CA 1
ATOM 793 C C . LYS A 1 95 ? -1.199 19.925 22.765 1.00 50.03 95 LYS A C 1
ATOM 795 O O . LYS A 1 95 ? -2.220 20.497 23.134 1.00 50.03 95 LYS A O 1
ATOM 800 N N . ASP A 1 96 ? -0.257 19.462 23.583 1.00 43.50 96 ASP A N 1
ATOM 801 C CA . ASP A 1 96 ? -0.208 19.669 25.038 1.00 43.50 96 ASP A CA 1
ATOM 802 C C . ASP A 1 96 ? 0.925 20.639 25.389 1.00 43.50 96 ASP A C 1
ATOM 804 O O . ASP A 1 96 ? 2.022 20.485 24.795 1.00 43.50 96 ASP A O 1
#

pLDDT: mean 88.27, std 10.65, range [43.5, 97.19]

Secondary structure (DSSP, 8-state):
-HHHHHHHHHHHHH-TTTHHHHHHHHHHHHHHHHHPPPS-HHHHHTT-SHHHHHHHHHTTTS-HHHHHHHHHSTTHHHHHHHHHHHHHHHHHHTT-

Organism: NCBI:txid1070528